Protein AF-A0A9E5Q1N6-F1 (afdb_monomer_lite)

Structure (mmCIF, N/CA/C/O backbone):
data_AF-A0A9E5Q1N6-F1
#
_entry.id   AF-A0A9E5Q1N6-F1
#
loop_
_atom_site.group_PDB
_atom_site.id
_atom_site.type_symbol
_atom_site.label_atom_id
_atom_site.label_alt_id
_atom_site.label_comp_id
_atom_site.label_asym_id
_atom_site.label_entity_id
_atom_site.label_seq_id
_atom_site.pdbx_PDB_ins_code
_atom_site.Cartn_x
_atom_site.Cartn_y
_atom_site.Cartn_z
_atom_site.occupancy
_atom_site.B_iso_or_equiv
_atom_site.auth_seq_id
_atom_site.auth_comp_id
_atom_site.auth_asym_id
_atom_site.auth_atom_id
_atom_site.pdbx_PDB_model_num
ATOM 1 N N . MET A 1 1 ? -12.961 -9.422 26.405 1.00 52.81 1 MET A N 1
ATOM 2 C CA . MET A 1 1 ? -11.986 -9.901 25.399 1.00 52.81 1 MET A CA 1
ATOM 3 C C . MET A 1 1 ? -11.391 -8.672 24.726 1.00 52.81 1 MET A C 1
ATOM 5 O O . MET A 1 1 ? -12.164 -7.742 24.513 1.00 52.81 1 MET A O 1
ATOM 9 N N . PRO A 1 2 ? -10.078 -8.606 24.449 1.00 62.44 2 PRO A N 1
ATOM 10 C CA . PRO A 1 2 ? -9.521 -7.511 23.658 1.00 62.44 2 PRO A CA 1
ATOM 11 C C . PRO A 1 2 ? -10.154 -7.546 22.265 1.00 62.44 2 PRO A C 1
ATOM 13 O O . PRO A 1 2 ? -10.215 -8.608 21.650 1.00 62.44 2 PRO A O 1
ATOM 16 N N . VAL A 1 3 ? -10.663 -6.411 21.799 1.00 68.75 3 VAL A N 1
ATOM 17 C CA . VAL A 1 3 ? -11.169 -6.264 20.431 1.00 68.75 3 VAL A CA 1
ATOM 18 C C . VAL A 1 3 ? -10.019 -5.707 19.602 1.00 68.75 3 VAL A C 1
ATOM 20 O O . VAL A 1 3 ? -9.328 -4.792 20.057 1.00 68.75 3 VAL A O 1
ATOM 23 N N . ALA A 1 4 ? -9.776 -6.270 18.417 1.00 74.44 4 ALA A N 1
ATOM 24 C CA . ALA A 1 4 ? -8.837 -5.664 17.484 1.00 74.44 4 ALA A CA 1
ATOM 25 C C . ALA A 1 4 ? -9.325 -4.245 17.166 1.00 74.44 4 ALA A C 1
ATOM 27 O O . ALA A 1 4 ? -10.501 -4.047 16.875 1.00 74.44 4 ALA A O 1
ATOM 28 N N . ILE A 1 5 ? -8.434 -3.262 17.254 1.00 84.00 5 ILE A N 1
ATOM 29 C CA . ILE A 1 5 ? -8.741 -1.867 16.896 1.00 84.00 5 ILE A CA 1
ATOM 30 C C . ILE A 1 5 ? -8.241 -1.511 15.494 1.00 84.00 5 ILE A C 1
ATOM 32 O O . ILE A 1 5 ? -8.563 -0.445 14.978 1.00 84.00 5 ILE A O 1
ATOM 36 N N . SER A 1 6 ? -7.469 -2.408 14.879 1.00 91.94 6 SER A N 1
ATOM 37 C CA . SER A 1 6 ? -6.870 -2.231 13.565 1.00 91.94 6 SER A CA 1
ATOM 38 C C . SER A 1 6 ? -7.074 -3.449 12.669 1.00 91.94 6 SER A C 1
ATOM 40 O O . SER A 1 6 ? -7.247 -4.573 13.146 1.00 91.94 6 SER A O 1
ATOM 42 N N . GLY A 1 7 ? -7.090 -3.207 11.364 1.00 95.56 7 GLY A N 1
ATOM 43 C CA . GLY A 1 7 ? -7.061 -4.195 10.294 1.00 95.56 7 GLY A CA 1
ATOM 44 C C . GLY A 1 7 ? -5.845 -3.986 9.390 1.00 95.56 7 GLY A C 1
ATOM 45 O O . GLY A 1 7 ? -4.860 -3.332 9.763 1.00 95.56 7 GLY A O 1
ATOM 46 N N . SER A 1 8 ? -5.912 -4.558 8.194 1.00 96.88 8 SER A N 1
ATOM 47 C CA . SER A 1 8 ? -4.903 -4.374 7.155 1.00 96.88 8 SER A CA 1
ATOM 48 C C . SER A 1 8 ? -5.521 -4.270 5.767 1.00 96.88 8 SER A C 1
ATOM 50 O O . SER A 1 8 ? -6.656 -4.688 5.548 1.00 96.88 8 SER A O 1
ATOM 52 N N . VAL A 1 9 ? -4.759 -3.707 4.835 1.00 97.81 9 VAL A N 1
ATOM 53 C CA . VAL A 1 9 ? -5.056 -3.745 3.401 1.00 97.81 9 VAL A CA 1
ATOM 54 C C . VAL A 1 9 ? -3.907 -4.449 2.697 1.00 97.81 9 VAL A C 1
ATOM 56 O O . VAL A 1 9 ? -2.745 -4.138 2.965 1.00 97.81 9 VAL A O 1
ATOM 59 N N . SER A 1 10 ? -4.213 -5.376 1.802 1.00 98.00 10 SER A N 1
ATOM 60 C CA . SER A 1 10 ? -3.222 -6.091 1.001 1.00 98.00 10 SER A CA 1
ATOM 61 C C . SER A 1 10 ? -3.548 -6.015 -0.486 1.00 98.00 10 SER A C 1
ATOM 63 O O . SER A 1 10 ? -4.630 -5.582 -0.884 1.00 98.00 10 SER A O 1
ATOM 65 N N . GLY A 1 11 ? -2.588 -6.398 -1.316 1.00 97.38 11 GLY A N 1
ATOM 66 C CA . GLY A 1 11 ? -2.775 -6.500 -2.755 1.00 97.38 11 GLY A CA 1
ATOM 67 C C . GLY A 1 11 ? -1.498 -6.945 -3.451 1.00 97.38 11 GLY A C 1
ATOM 68 O O . GLY A 1 11 ? -0.460 -7.143 -2.813 1.00 97.38 11 GLY A O 1
ATOM 69 N N . THR A 1 12 ? -1.583 -7.083 -4.771 1.00 97.75 12 THR A N 1
ATOM 70 C CA . THR A 1 12 ? -0.471 -7.521 -5.614 1.00 97.75 12 THR A CA 1
ATOM 71 C C . THR A 1 12 ? -0.313 -6.594 -6.813 1.00 97.75 12 THR A C 1
ATOM 73 O O . THR A 1 12 ? -1.213 -6.485 -7.641 1.00 97.75 12 THR A O 1
ATOM 76 N N . VAL A 1 13 ? 0.839 -5.942 -6.939 1.00 96.62 13 VAL A N 1
ATOM 77 C CA . VAL A 1 13 ? 1.206 -5.162 -8.124 1.00 96.62 13 VAL A CA 1
ATOM 78 C C . VAL A 1 13 ? 1.678 -6.111 -9.222 1.00 96.62 13 VAL A C 1
ATOM 80 O O . VAL A 1 13 ? 2.567 -6.925 -8.995 1.00 96.62 13 VAL A O 1
ATOM 83 N N . THR A 1 14 ? 1.103 -6.016 -10.418 1.00 93.44 14 THR A N 1
ATOM 84 C CA . THR A 1 14 ? 1.400 -6.947 -11.524 1.00 93.44 14 THR A CA 1
ATOM 85 C C . THR A 1 14 ? 2.778 -6.744 -12.163 1.00 93.44 14 THR A C 1
ATOM 87 O O . THR A 1 14 ? 3.325 -7.694 -12.717 1.00 93.44 14 THR A O 1
ATOM 90 N N . ASP A 1 15 ? 3.364 -5.547 -12.061 1.00 88.94 15 ASP A N 1
ATOM 91 C CA . ASP A 1 15 ? 4.729 -5.237 -12.514 1.00 88.94 15 ASP A CA 1
ATOM 92 C C . ASP A 1 15 ? 5.532 -4.481 -11.433 1.00 88.94 15 ASP A C 1
ATOM 94 O O . ASP A 1 15 ? 5.645 -3.250 -11.465 1.00 88.94 15 ASP A O 1
ATOM 98 N N . PRO A 1 16 ? 6.089 -5.195 -10.438 1.00 89.31 16 PRO A N 1
ATOM 99 C CA . PRO A 1 16 ? 6.773 -4.577 -9.306 1.00 89.31 16 PRO A CA 1
ATOM 100 C C . PRO A 1 16 ? 8.246 -4.214 -9.581 1.00 89.31 16 PRO A C 1
ATOM 102 O O . PRO A 1 16 ? 8.962 -3.808 -8.665 1.00 89.31 16 PRO A O 1
ATOM 105 N N . GLN A 1 17 ? 8.731 -4.324 -10.824 1.00 86.25 17 GLN A N 1
ATOM 106 C CA . GLN A 1 17 ? 10.160 -4.168 -11.152 1.00 86.25 17 GLN A CA 1
ATOM 107 C C . GLN A 1 17 ? 10.707 -2.749 -10.912 1.00 86.25 17 GLN A C 1
ATOM 109 O O . GLN A 1 17 ? 11.913 -2.560 -10.770 1.00 86.25 17 GLN A O 1
ATOM 114 N N . SER A 1 18 ? 9.835 -1.742 -10.825 1.00 91.56 18 SER A N 1
ATOM 115 C CA . SER A 1 18 ? 10.219 -0.343 -10.581 1.00 91.56 18 SER A CA 1
ATOM 116 C C . SER A 1 18 ? 10.136 0.075 -9.109 1.00 91.56 18 SER A C 1
ATOM 118 O O . SER A 1 18 ? 10.000 1.265 -8.817 1.00 91.56 18 SER A O 1
ATOM 120 N N . LEU A 1 19 ? 10.246 -0.883 -8.184 1.00 92.25 19 LEU A N 1
ATOM 121 C CA . LEU A 1 19 ? 10.251 -0.660 -6.732 1.00 92.25 19 LEU A CA 1
ATOM 122 C C . LEU A 1 19 ? 9.034 0.153 -6.241 1.00 92.25 19 LEU A C 1
ATOM 124 O O . LEU A 1 19 ? 9.207 1.232 -5.662 1.00 92.25 19 LEU A O 1
ATOM 128 N N . PRO A 1 20 ? 7.795 -0.313 -6.488 1.00 96.38 20 PRO A N 1
ATOM 129 C CA . PRO A 1 20 ? 6.625 0.397 -6.017 1.00 96.38 20 PRO A CA 1
ATOM 130 C C . PRO A 1 20 ? 6.548 0.428 -4.490 1.00 96.38 20 PRO A C 1
ATOM 132 O O . PRO A 1 20 ? 6.976 -0.480 -3.779 1.00 96.38 20 PRO A O 1
ATOM 135 N N . THR A 1 21 ? 5.968 1.507 -3.982 1.00 97.56 21 THR A N 1
ATOM 136 C CA . THR A 1 21 ? 5.642 1.690 -2.569 1.00 97.56 21 THR A CA 1
ATOM 137 C C . THR A 1 21 ? 4.144 1.918 -2.449 1.00 97.56 21 THR A C 1
ATOM 139 O O . THR A 1 21 ? 3.583 2.748 -3.167 1.00 97.56 21 THR A O 1
ATOM 142 N N . ALA A 1 22 ? 3.501 1.175 -1.554 1.00 97.75 22 ALA A N 1
ATOM 143 C CA . ALA A 1 22 ? 2.098 1.334 -1.211 1.00 97.75 22 ALA A CA 1
ATOM 144 C C . ALA A 1 22 ? 1.947 2.288 -0.017 1.00 97.75 22 ALA A C 1
ATOM 146 O O . ALA A 1 22 ? 2.720 2.238 0.943 1.00 97.75 22 ALA A O 1
ATOM 147 N N . PHE A 1 23 ? 0.919 3.127 -0.063 1.00 97.75 23 PHE A N 1
ATOM 148 C CA . PHE A 1 23 ? 0.600 4.149 0.926 1.00 97.75 23 PHE A CA 1
ATOM 149 C C . PHE A 1 23 ? -0.880 4.037 1.296 1.00 97.75 23 PHE A C 1
ATOM 151 O O . PHE A 1 23 ? -1.734 4.073 0.412 1.00 97.75 23 PHE A O 1
ATOM 158 N N . ALA A 1 24 ? -1.190 3.954 2.590 1.00 97.62 24 ALA A N 1
ATOM 159 C CA . ALA A 1 24 ? -2.537 4.201 3.098 1.00 97.62 24 ALA A CA 1
ATOM 160 C C . ALA A 1 24 ? -2.647 5.669 3.509 1.00 97.62 24 ALA A C 1
ATOM 162 O O . ALA A 1 24 ? -1.911 6.132 4.386 1.00 97.62 24 ALA A O 1
ATOM 163 N N . LEU A 1 25 ? -3.577 6.383 2.892 1.00 97.19 25 LEU A N 1
ATOM 164 C CA . LEU A 1 25 ? -3.829 7.799 3.105 1.00 97.19 25 LEU A CA 1
ATOM 165 C C . LEU A 1 25 ? -5.183 7.982 3.790 1.00 97.19 25 LEU A C 1
ATOM 167 O O . LEU A 1 25 ? -6.170 7.355 3.408 1.00 97.19 25 LEU A O 1
ATOM 171 N N . GLN A 1 26 ? -5.248 8.871 4.773 1.00 94.50 26 GLN A N 1
ATOM 172 C CA . GLN A 1 26 ? -6.498 9.303 5.393 1.00 94.50 26 GLN A CA 1
ATOM 173 C C . GLN A 1 26 ? -6.445 10.814 5.580 1.00 94.50 26 GLN A C 1
ATOM 175 O O . GLN A 1 26 ? -5.470 11.330 6.113 1.00 94.50 26 GLN A O 1
ATOM 180 N N . ASN A 1 27 ? -7.473 11.533 5.122 1.00 90.38 27 ASN A N 1
ATOM 181 C CA . ASN A 1 27 ? -7.488 13.004 5.128 1.00 90.38 27 ASN A CA 1
ATOM 182 C C . ASN A 1 27 ? -6.241 13.630 4.465 1.00 90.38 27 ASN A C 1
ATOM 184 O O . ASN A 1 27 ? -5.752 14.659 4.918 1.00 90.38 27 ASN A O 1
ATOM 188 N N . SER A 1 28 ? -5.729 12.997 3.403 1.00 86.31 28 SER A N 1
ATOM 189 C CA . SER A 1 28 ? -4.491 13.364 2.689 1.00 86.31 28 SER A CA 1
ATOM 190 C C . SER A 1 28 ? -3.173 13.136 3.443 1.00 86.31 28 SER A C 1
ATOM 192 O O . SER A 1 28 ? -2.114 13.333 2.849 1.00 86.31 28 SER A O 1
ATOM 194 N N . ASP A 1 29 ? -3.210 12.650 4.685 1.00 93.06 29 ASP A N 1
ATOM 195 C CA . ASP A 1 29 ? -2.016 12.268 5.440 1.00 93.06 29 ASP A CA 1
ATOM 196 C C . ASP A 1 29 ? -1.681 10.790 5.242 1.00 93.06 29 ASP A C 1
ATOM 198 O O . ASP A 1 29 ? -2.561 9.931 5.165 1.00 93.06 29 ASP A O 1
ATOM 202 N N . THR A 1 30 ? -0.385 10.478 5.186 1.00 95.69 30 THR A N 1
ATOM 203 C CA . THR A 1 30 ? 0.090 9.089 5.133 1.00 95.69 30 THR A CA 1
ATOM 204 C C . THR A 1 30 ? 0.014 8.466 6.518 1.00 95.69 30 THR A C 1
ATOM 206 O O . THR A 1 30 ? 0.743 8.860 7.424 1.00 95.69 30 THR A O 1
ATOM 209 N N . VAL A 1 31 ? -0.850 7.465 6.665 1.00 95.75 31 VAL A N 1
ATOM 210 C CA . VAL A 1 31 ? -1.035 6.723 7.919 1.00 95.75 31 VAL A CA 1
ATOM 211 C C . VAL A 1 31 ? -0.074 5.547 8.000 1.00 95.75 31 VAL A C 1
ATOM 213 O O . VAL A 1 31 ? 0.482 5.263 9.059 1.00 95.75 31 VAL A O 1
ATOM 216 N N . THR A 1 32 ? 0.133 4.850 6.883 1.00 95.62 32 THR A N 1
ATOM 217 C CA . THR A 1 32 ? 1.075 3.733 6.822 1.00 95.62 32 THR A CA 1
ATOM 218 C C . THR A 1 32 ? 1.645 3.569 5.424 1.00 95.62 32 THR A C 1
ATOM 220 O O . THR A 1 32 ? 1.011 3.949 4.436 1.00 95.62 32 THR A O 1
ATOM 223 N N . THR A 1 33 ? 2.835 2.984 5.344 1.00 97.25 33 THR A N 1
ATOM 224 C CA . THR A 1 33 ? 3.508 2.667 4.085 1.00 97.25 33 THR A CA 1
ATOM 225 C C . THR A 1 33 ? 4.046 1.248 4.110 1.00 97.25 33 THR A C 1
ATOM 227 O O . THR A 1 33 ? 4.311 0.683 5.172 1.00 97.25 33 THR A O 1
ATOM 230 N N . SER A 1 34 ? 4.189 0.656 2.930 1.00 97.31 34 SER A N 1
ATOM 231 C CA . SER A 1 34 ? 4.780 -0.665 2.767 1.00 97.31 34 SER A CA 1
ATOM 232 C C . SER A 1 34 ? 5.488 -0.740 1.424 1.00 97.31 34 SER A C 1
ATOM 234 O O . SER A 1 34 ? 4.971 -0.258 0.414 1.00 97.31 34 SER A O 1
ATOM 236 N N . ILE A 1 35 ? 6.688 -1.313 1.417 1.00 96.19 35 ILE A N 1
ATOM 237 C CA . ILE A 1 35 ? 7.422 -1.575 0.180 1.00 96.19 35 ILE A CA 1
ATOM 238 C C . ILE A 1 35 ? 6.774 -2.790 -0.477 1.00 96.19 35 ILE A C 1
ATOM 240 O O . ILE A 1 35 ? 6.498 -3.781 0.200 1.00 96.19 35 ILE A O 1
ATOM 244 N N . VAL A 1 36 ? 6.515 -2.697 -1.778 1.00 97.19 36 VAL A N 1
ATOM 245 C CA . VAL A 1 36 ? 6.012 -3.829 -2.553 1.00 97.19 36 VAL A CA 1
ATOM 246 C C . VAL A 1 36 ? 7.155 -4.816 -2.777 1.00 97.19 36 VAL A C 1
ATOM 248 O O . VAL A 1 36 ? 8.259 -4.413 -3.152 1.00 97.19 36 VAL A O 1
ATOM 251 N N . ASP A 1 37 ? 6.900 -6.101 -2.552 1.00 95.88 37 ASP A N 1
ATOM 252 C CA . ASP A 1 37 ? 7.881 -7.147 -2.813 1.00 95.88 37 ASP A CA 1
ATOM 253 C C . ASP A 1 37 ? 8.205 -7.202 -4.32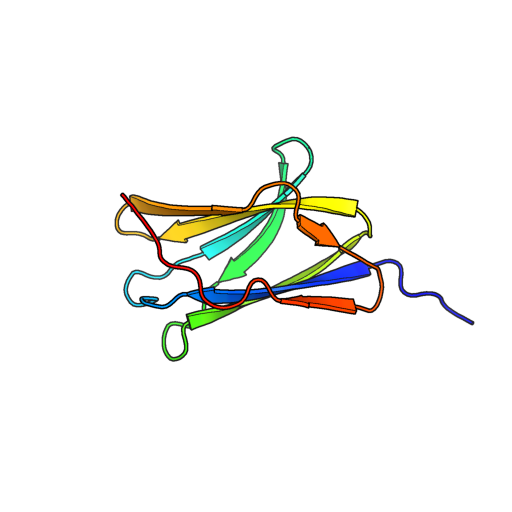4 1.00 95.88 37 ASP A C 1
ATOM 255 O O . ASP A 1 37 ? 7.299 -7.298 -5.156 1.00 95.88 37 ASP A O 1
ATOM 259 N N . PRO A 1 38 ? 9.486 -7.107 -4.720 1.00 92.88 38 PRO A N 1
ATOM 260 C CA . PRO A 1 38 ? 9.873 -7.040 -6.127 1.00 92.88 38 PRO A CA 1
AT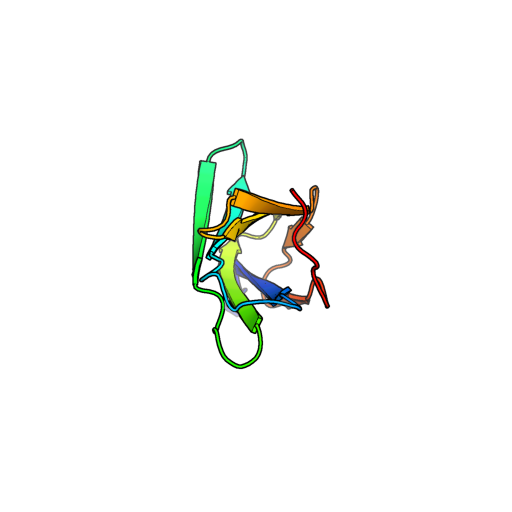OM 261 C C . PRO A 1 38 ? 9.769 -8.384 -6.871 1.00 92.88 38 PRO A C 1
ATOM 263 O O . PRO A 1 38 ? 9.888 -8.397 -8.098 1.00 92.88 38 PRO A O 1
ATOM 266 N N . PHE A 1 39 ? 9.590 -9.507 -6.167 1.00 92.00 39 PHE A N 1
ATOM 267 C CA . PHE A 1 39 ? 9.504 -10.844 -6.756 1.00 92.00 39 PHE A CA 1
ATOM 268 C C . PHE A 1 39 ? 8.068 -11.247 -7.077 1.00 92.00 39 PHE A C 1
ATOM 270 O O . PHE A 1 39 ? 7.817 -11.747 -8.173 1.00 92.00 39 PHE A O 1
ATOM 277 N N . ASP A 1 40 ? 7.141 -11.052 -6.138 1.00 93.69 40 ASP A N 1
ATOM 278 C CA . ASP A 1 40 ? 5.738 -11.458 -6.297 1.00 93.69 40 ASP A CA 1
ATOM 279 C C . ASP A 1 40 ? 4.760 -10.278 -6.402 1.00 93.69 40 ASP A C 1
ATOM 281 O O . ASP A 1 40 ? 3.594 -10.480 -6.735 1.00 93.69 40 ASP A O 1
ATOM 285 N N . GLY A 1 41 ? 5.228 -9.048 -6.170 1.00 95.88 41 GLY A N 1
ATOM 286 C CA . GLY A 1 41 ? 4.414 -7.839 -6.223 1.00 95.88 41 GLY A CA 1
ATOM 287 C C . GLY A 1 41 ? 3.512 -7.648 -5.011 1.00 95.88 41 GLY A C 1
ATOM 288 O O . GLY A 1 41 ? 2.676 -6.743 -5.015 1.00 95.88 41 GLY A O 1
ATOM 289 N N . PHE A 1 42 ? 3.628 -8.485 -3.983 1.00 97.50 42 PHE A N 1
ATOM 290 C CA . PHE A 1 42 ? 2.769 -8.419 -2.816 1.00 97.50 42 PHE A CA 1
ATOM 291 C C . PHE A 1 42 ? 3.101 -7.210 -1.939 1.00 97.50 42 PHE A C 1
ATOM 293 O O . PHE A 1 42 ? 4.260 -6.859 -1.714 1.00 97.50 42 PHE A O 1
ATOM 300 N N . PHE A 1 43 ? 2.068 -6.588 -1.381 1.00 97.62 43 PHE A N 1
ATOM 301 C CA . PHE A 1 43 ? 2.218 -5.615 -0.308 1.00 97.62 43 PHE A CA 1
ATOM 302 C C . PHE A 1 43 ? 1.150 -5.808 0.757 1.00 97.62 43 PHE A C 1
ATOM 304 O O . PHE A 1 43 ? 0.051 -6.310 0.508 1.00 97.62 43 PHE A O 1
ATOM 311 N N . ARG A 1 44 ? 1.465 -5.333 1.963 1.00 97.94 44 ARG A N 1
ATOM 312 C CA . ARG A 1 44 ? 0.503 -5.269 3.059 1.00 97.94 44 ARG A CA 1
ATOM 313 C C . ARG A 1 44 ? 0.704 -4.021 3.902 1.00 97.94 44 ARG A C 1
ATOM 315 O O . ARG A 1 44 ? 1.769 -3.807 4.480 1.00 97.94 44 ARG A O 1
ATOM 322 N N . LEU A 1 45 ? -0.354 -3.230 3.999 1.00 97.56 45 LEU A N 1
ATOM 323 C CA . LEU A 1 45 ? -0.500 -2.055 4.848 1.00 97.56 45 LEU A CA 1
ATOM 324 C C . LEU A 1 45 ? -1.166 -2.514 6.148 1.00 97.56 45 LEU A C 1
ATOM 326 O O . LEU A 1 45 ? -2.366 -2.774 6.186 1.00 97.56 45 LEU A O 1
ATOM 330 N N . SER A 1 46 ? -0.367 -2.700 7.196 1.00 95.44 46 SER A N 1
ATOM 331 C CA . SER A 1 46 ? -0.822 -3.277 8.469 1.00 95.44 46 SER A CA 1
ATOM 332 C C . SER A 1 46 ? -1.092 -2.207 9.525 1.00 95.44 46 SER A C 1
ATOM 334 O O . SER A 1 46 ? -0.633 -1.076 9.406 1.00 95.44 46 SER A O 1
ATOM 336 N N . PHE A 1 47 ? -1.794 -2.595 10.594 1.00 93.25 47 PHE A N 1
ATOM 337 C CA . PHE A 1 47 ? -2.065 -1.747 11.763 1.00 93.25 47 PHE A CA 1
ATOM 338 C C . PHE A 1 47 ? -2.891 -0.492 11.457 1.00 93.25 47 PHE A C 1
ATOM 340 O O . PHE A 1 47 ? -2.787 0.508 12.164 1.00 93.25 47 PHE A O 1
ATOM 347 N N . LEU A 1 48 ? -3.751 -0.557 10.442 1.00 94.75 48 LEU A N 1
ATOM 348 C CA . LEU A 1 48 ? -4.657 0.530 10.093 1.00 94.75 48 LEU A CA 1
ATOM 349 C C . LEU A 1 48 ? -5.875 0.499 11.018 1.00 94.75 48 LEU A C 1
ATOM 351 O O . LEU A 1 48 ? -6.552 -0.527 11.051 1.00 94.75 48 LEU A O 1
ATOM 355 N N . PRO A 1 49 ? -6.177 1.564 11.778 1.00 93.75 49 PRO A N 1
ATOM 356 C CA . PRO A 1 49 ? -7.448 1.671 12.485 1.00 93.75 49 PRO A CA 1
ATOM 357 C C . PRO A 1 49 ? -8.640 1.410 11.557 1.00 93.75 49 PRO A C 1
ATOM 359 O O . PRO A 1 49 ? -8.561 1.648 10.354 1.00 93.75 49 PRO A O 1
ATOM 362 N N . ALA A 1 50 ? -9.755 0.927 12.106 1.00 93.31 50 ALA A N 1
ATOM 363 C CA . ALA A 1 50 ? -10.963 0.786 11.299 1.00 93.31 50 ALA A CA 1
ATOM 364 C C . ALA A 1 50 ? -11.416 2.155 10.761 1.00 93.31 50 ALA A C 1
ATOM 366 O O . ALA A 1 50 ? -11.489 3.131 11.511 1.00 93.31 50 ALA A O 1
ATOM 367 N N . GLY A 1 51 ? -11.716 2.226 9.466 1.00 94.06 51 GLY A N 1
ATOM 368 C CA . GLY A 1 51 ? -12.052 3.479 8.799 1.00 94.06 51 GLY A CA 1
ATOM 369 C C . GLY A 1 51 ? -11.918 3.404 7.283 1.00 94.06 51 GLY A C 1
ATOM 370 O O . GLY A 1 51 ? -11.622 2.354 6.723 1.00 94.06 51 GLY A O 1
ATOM 371 N N . ILE A 1 52 ? -12.140 4.539 6.624 1.00 95.75 52 ILE A N 1
ATOM 372 C CA . ILE A 1 52 ? -11.993 4.676 5.174 1.00 95.75 52 ILE A CA 1
ATOM 373 C C . ILE A 1 52 ? -10.635 5.300 4.855 1.00 95.75 52 ILE A C 1
ATOM 375 O O . ILE A 1 52 ? -10.243 6.294 5.478 1.00 95.75 52 ILE A O 1
ATOM 379 N N . TYR A 1 53 ? -9.952 4.721 3.871 1.00 96.94 53 TYR A N 1
ATOM 380 C CA . TYR A 1 53 ? -8.636 5.132 3.397 1.00 96.94 53 TYR A CA 1
ATOM 381 C C . TYR A 1 53 ? -8.625 5.274 1.875 1.00 96.94 53 TYR A C 1
ATOM 383 O O . TYR A 1 53 ? -9.395 4.631 1.163 1.00 96.94 53 TYR A O 1
ATOM 391 N N . THR A 1 54 ? -7.701 6.084 1.375 1.00 97.50 54 THR A N 1
ATOM 392 C CA . THR A 1 54 ? -7.256 6.033 -0.018 1.00 97.50 54 THR A CA 1
ATOM 393 C C . THR A 1 54 ? -5.948 5.256 -0.057 1.00 97.50 54 THR A C 1
ATOM 395 O O . THR A 1 54 ? -5.015 5.569 0.681 1.00 97.50 54 THR A O 1
ATOM 398 N N . VAL A 1 55 ? -5.852 4.245 -0.912 1.00 97.31 55 VAL A N 1
ATOM 399 C CA . VAL A 1 55 ? -4.614 3.492 -1.123 1.00 97.31 55 VAL A CA 1
ATOM 400 C C . VAL A 1 55 ? -3.960 3.991 -2.396 1.00 97.31 55 VAL A C 1
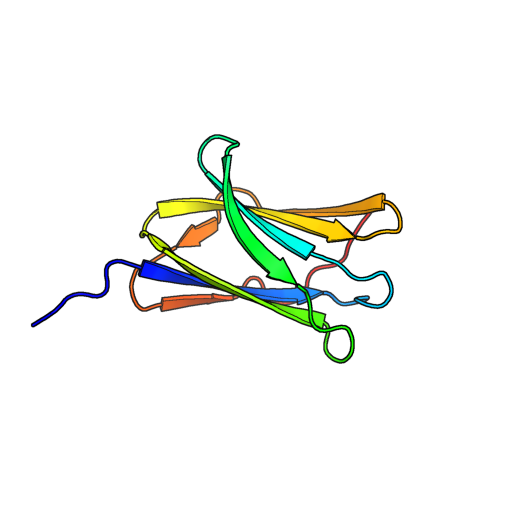ATOM 402 O O . VAL A 1 55 ? -4.533 3.871 -3.473 1.00 97.31 55 VAL A O 1
ATOM 405 N N . SER A 1 56 ? -2.765 4.562 -2.280 1.00 96.94 56 SER A N 1
ATOM 406 C CA . SER A 1 56 ? -1.964 4.991 -3.427 1.00 96.94 56 SER A CA 1
ATOM 407 C C . SER A 1 56 ? -0.734 4.106 -3.524 1.00 96.94 56 SER A C 1
ATOM 409 O O . SER A 1 56 ? -0.075 3.850 -2.522 1.00 96.94 56 SER A O 1
ATOM 411 N N . ILE A 1 57 ? -0.414 3.636 -4.720 1.00 97.19 57 ILE A N 1
ATOM 412 C CA . ILE A 1 57 ? 0.817 2.906 -5.009 1.00 97.19 57 ILE A CA 1
ATOM 413 C C . ILE A 1 57 ? 1.567 3.707 -6.0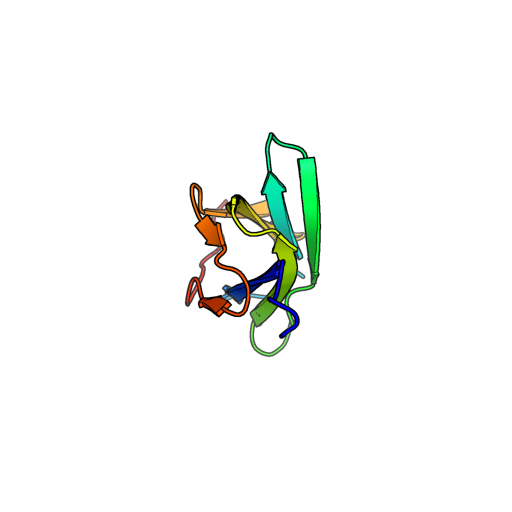56 1.00 97.19 57 ILE A C 1
ATOM 415 O O . ILE A 1 57 ? 0.974 4.142 -7.042 1.00 97.19 57 ILE A O 1
ATOM 419 N N . ARG A 1 58 ? 2.856 3.945 -5.822 1.00 96.25 58 ARG A N 1
ATOM 420 C CA . ARG A 1 58 ? 3.711 4.739 -6.711 1.00 96.25 58 ARG A CA 1
ATOM 421 C C . ARG A 1 58 ? 5.053 4.061 -6.856 1.00 96.25 58 ARG A C 1
ATOM 423 O O . ARG A 1 58 ? 5.592 3.574 -5.864 1.00 96.25 58 ARG A O 1
ATOM 430 N N . ASP A 1 59 ? 5.585 4.048 -8.065 1.00 95.19 59 ASP A N 1
ATOM 431 C CA . ASP A 1 59 ? 6.897 3.486 -8.350 1.00 95.19 59 ASP A CA 1
ATOM 432 C C . ASP A 1 59 ? 7.937 4.558 -8.700 1.00 95.19 59 ASP A C 1
ATOM 434 O O . ASP A 1 59 ? 7.651 5.756 -8.771 1.00 95.19 59 ASP A O 1
ATOM 438 N N . THR A 1 60 ? 9.176 4.117 -8.902 1.00 93.19 60 THR A N 1
ATOM 439 C CA . THR A 1 60 ? 10.298 4.994 -9.273 1.00 93.19 60 THR A CA 1
ATOM 440 C C . THR A 1 60 ? 10.298 5.407 -10.750 1.00 93.19 60 THR A C 1
ATOM 442 O O . THR A 1 60 ? 11.063 6.288 -11.138 1.00 93.19 60 THR A O 1
ATOM 445 N N . ALA A 1 61 ? 9.430 4.810 -11.571 1.00 93.19 61 ALA A N 1
ATOM 446 C CA . ALA A 1 61 ? 9.254 5.107 -12.991 1.00 93.19 61 ALA A CA 1
ATOM 447 C C . ALA A 1 61 ? 8.103 6.102 -13.253 1.00 93.19 61 ALA A C 1
ATOM 449 O O . ALA A 1 61 ? 7.723 6.306 -14.407 1.00 93.19 61 ALA A O 1
ATOM 450 N N . ASN A 1 62 ? 7.583 6.746 -12.199 1.00 91.56 62 ASN A N 1
ATOM 451 C CA . ASN A 1 62 ? 6.433 7.658 -12.213 1.00 91.56 62 ASN A CA 1
ATOM 452 C C . ASN A 1 62 ? 5.096 7.007 -12.601 1.00 91.56 62 ASN A C 1
ATOM 454 O O . ASN A 1 62 ? 4.175 7.716 -12.995 1.00 91.56 62 ASN A O 1
ATOM 458 N N . ARG A 1 63 ? 4.957 5.686 -12.467 1.00 94.44 63 ARG A N 1
ATOM 459 C CA . ARG A 1 63 ? 3.658 5.020 -12.583 1.00 94.44 63 ARG A CA 1
ATOM 460 C C . ARG A 1 63 ? 2.981 4.985 -11.223 1.00 94.44 63 ARG A C 1
ATOM 462 O O . ARG A 1 63 ? 3.627 4.852 -10.178 1.00 94.44 63 ARG A O 1
ATOM 469 N N . SER A 1 64 ? 1.661 5.091 -11.226 1.00 95.25 64 SER A N 1
ATOM 470 C CA . SER A 1 64 ? 0.868 5.039 -10.010 1.00 95.25 64 SER A CA 1
ATOM 471 C C . SER A 1 64 ? -0.493 4.391 -10.214 1.00 95.25 64 SER A C 1
ATOM 473 O O . SER A 1 64 ? -1.008 4.297 -11.325 1.00 95.25 64 SER A O 1
ATOM 475 N N . ALA A 1 65 ? -1.073 3.931 -9.115 1.00 96.12 65 ALA A N 1
ATOM 476 C CA . ALA A 1 65 ? -2.471 3.545 -9.034 1.00 96.12 65 ALA A CA 1
ATOM 477 C C . ALA A 1 65 ? -3.044 4.084 -7.727 1.00 96.12 65 ALA A C 1
ATOM 479 O O . ALA A 1 65 ? -2.361 4.101 -6.700 1.00 96.12 65 ALA A O 1
ATOM 480 N N . THR A 1 66 ? -4.300 4.512 -7.762 1.00 95.81 66 THR A N 1
ATOM 481 C CA . THR A 1 66 ? -5.007 4.999 -6.579 1.00 95.81 66 THR A CA 1
ATOM 482 C C . THR A 1 66 ? -6.347 4.294 -6.493 1.00 95.81 66 THR A C 1
ATOM 484 O O . THR A 1 66 ? -7.093 4.249 -7.467 1.00 95.81 66 THR A O 1
ATOM 487 N N . THR A 1 67 ? -6.634 3.725 -5.328 1.00 96.12 67 THR A N 1
ATOM 488 C CA . THR A 1 67 ? -7.936 3.156 -4.983 1.00 96.12 67 THR A CA 1
ATOM 489 C C . THR A 1 67 ? -8.521 3.986 -3.856 1.00 96.12 67 THR A C 1
ATOM 491 O O . THR A 1 67 ? -7.995 3.996 -2.742 1.00 96.12 67 THR A O 1
ATOM 494 N N . ASP A 1 68 ? -9.588 4.712 -4.155 1.00 95.12 68 ASP A N 1
ATOM 495 C CA . ASP A 1 68 ? -10.304 5.510 -3.170 1.00 95.12 68 ASP A CA 1
ATOM 496 C C . ASP A 1 68 ? -11.316 4.671 -2.391 1.00 95.12 68 ASP A C 1
ATOM 498 O O . ASP A 1 68 ? -11.746 3.602 -2.827 1.00 95.12 68 ASP A O 1
ATOM 502 N N . SER A 1 69 ? -11.718 5.192 -1.232 1.00 94.44 69 SER A N 1
ATOM 503 C CA . SER A 1 69 ? -12.797 4.627 -0.418 1.00 94.44 69 SER A CA 1
ATOM 504 C C . SER A 1 69 ? -12.583 3.163 0.004 1.00 94.44 69 SER A C 1
ATOM 506 O O . SER A 1 69 ? -13.538 2.396 0.110 1.00 94.44 69 SER A O 1
ATOM 508 N N . VAL A 1 70 ? -11.337 2.779 0.299 1.00 96.19 70 VAL A N 1
ATOM 509 C CA . VAL A 1 70 ? -10.996 1.455 0.831 1.00 96.19 70 VAL A CA 1
ATOM 510 C C . VAL A 1 70 ? -11.404 1.380 2.299 1.00 96.19 70 VAL A C 1
ATOM 512 O O . VAL A 1 70 ? -10.840 2.066 3.152 1.00 96.19 70 VAL A O 1
ATOM 515 N N . GLU A 1 71 ? -12.390 0.539 2.598 1.00 95.56 71 GLU A N 1
ATOM 516 C CA . GLU A 1 71 ? -12.842 0.293 3.965 1.00 95.56 71 GLU A CA 1
ATOM 517 C C . GLU A 1 71 ? -11.923 -0.700 4.684 1.00 95.56 71 GLU A C 1
ATOM 519 O O . GLU A 1 71 ? -11.703 -1.823 4.230 1.00 95.56 71 GLU A O 1
ATOM 524 N N . VAL A 1 72 ? -11.403 -0.294 5.838 1.00 95.75 72 VAL A N 1
ATOM 525 C CA . VAL A 1 72 ? -10.653 -1.151 6.753 1.00 95.75 72 VAL A CA 1
ATOM 526 C C . VAL A 1 72 ? -11.556 -1.529 7.912 1.00 95.75 72 VAL A C 1
ATOM 528 O O . VAL A 1 72 ? -12.037 -0.672 8.654 1.00 95.75 72 VAL A O 1
ATOM 531 N N . VAL A 1 73 ? -11.727 -2.834 8.105 1.00 94.44 73 VAL A N 1
ATOM 532 C CA . VAL A 1 73 ? -12.451 -3.406 9.240 1.00 94.44 73 VAL A CA 1
ATOM 533 C C . VAL A 1 73 ? -11.442 -4.016 10.205 1.00 94.44 73 VAL A C 1
ATOM 535 O O . VAL A 1 73 ? -10.534 -4.744 9.801 1.00 94.44 73 VAL A O 1
ATOM 538 N N . ALA A 1 74 ? -11.585 -3.723 11.497 1.00 93.44 74 ALA A N 1
ATOM 539 C CA . ALA A 1 74 ? -10.637 -4.210 12.486 1.00 93.44 74 ALA A CA 1
ATOM 540 C C . ALA A 1 74 ? -10.631 -5.745 12.575 1.00 93.44 74 ALA A C 1
ATOM 542 O O . ALA A 1 74 ? -11.678 -6.392 12.586 1.00 93.44 74 ALA A O 1
ATOM 543 N N . GLY A 1 75 ? -9.433 -6.324 12.652 1.00 92.19 75 GLY A N 1
ATOM 544 C CA . GLY A 1 75 ? -9.219 -7.770 12.661 1.00 92.19 75 GLY A CA 1
ATOM 545 C C . GLY A 1 75 ? -9.331 -8.452 11.294 1.00 92.19 75 GLY A C 1
ATOM 546 O O . GLY A 1 75 ? -9.103 -9.658 11.228 1.00 92.19 75 GLY A O 1
ATOM 547 N N . LEU A 1 76 ? -9.643 -7.717 10.219 1.00 94.12 76 LEU A N 1
ATOM 548 C CA . LEU A 1 76 ? -9.714 -8.241 8.854 1.00 94.12 76 LEU A CA 1
ATOM 549 C C . LEU A 1 76 ? -8.597 -7.677 7.970 1.00 94.12 76 LEU A C 1
ATOM 551 O O . LEU A 1 76 ? -8.046 -6.605 8.229 1.00 94.12 76 LEU A O 1
ATOM 555 N N . ASP A 1 77 ? -8.283 -8.427 6.916 1.00 95.94 77 ASP A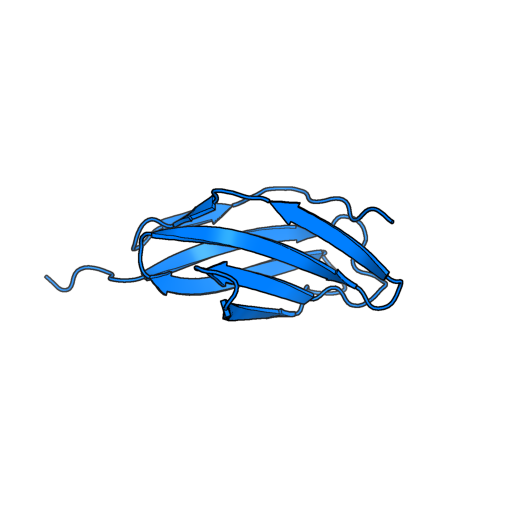 N 1
ATOM 556 C CA . ASP A 1 77 ? -7.449 -7.981 5.806 1.00 95.94 77 ASP A CA 1
ATOM 557 C C . ASP A 1 77 ? -8.346 -7.702 4.597 1.00 95.94 77 ASP A C 1
ATOM 559 O O . ASP A 1 77 ? -9.063 -8.594 4.140 1.00 95.94 77 ASP A O 1
ATOM 563 N N . ASN A 1 78 ? -8.336 -6.464 4.108 1.00 96.12 78 ASN A N 1
ATOM 564 C CA . ASN A 1 78 ? -9.019 -6.094 2.877 1.00 96.12 78 ASN A CA 1
ATOM 565 C C . ASN A 1 78 ? -8.046 -6.249 1.703 1.00 96.12 78 ASN A C 1
ATOM 567 O O . ASN A 1 78 ? -7.126 -5.449 1.542 1.00 96.12 78 ASN A O 1
ATOM 571 N N . ASN A 1 79 ? -8.228 -7.299 0.909 1.00 96.62 79 ASN A N 1
ATOM 572 C CA . ASN A 1 79 ? -7.383 -7.570 -0.246 1.00 96.62 79 ASN A CA 1
ATOM 573 C C . ASN A 1 79 ? -7.949 -6.880 -1.496 1.00 96.62 79 ASN A C 1
ATOM 575 O O . ASN A 1 79 ? -9.038 -7.221 -1.958 1.00 96.62 79 ASN A O 1
ATOM 579 N N . LEU A 1 80 ? -7.182 -5.947 -2.061 1.00 95.69 80 LEU A N 1
ATOM 580 C CA . LEU A 1 80 ? -7.513 -5.200 -3.278 1.00 95.69 80 LEU A CA 1
ATOM 581 C C . LEU A 1 80 ? -7.290 -6.006 -4.569 1.00 95.69 80 LEU A C 1
ATOM 583 O O . LEU A 1 80 ? -7.654 -5.550 -5.650 1.00 95.69 80 LEU A O 1
ATOM 587 N N . GLY A 1 81 ? -6.702 -7.200 -4.471 1.00 96.00 81 GLY A N 1
ATOM 588 C CA . GLY A 1 81 ? -6.391 -8.056 -5.608 1.00 96.00 81 GLY A CA 1
ATOM 589 C C . GLY A 1 81 ? -5.206 -7.542 -6.424 1.00 96.00 81 GLY A C 1
ATOM 590 O O . GLY A 1 81 ? -4.241 -6.995 -5.884 1.00 96.00 81 GLY A O 1
ATOM 591 N N . ASN A 1 82 ? -5.269 -7.767 -7.735 1.00 95.94 82 ASN A N 1
ATOM 592 C CA . ASN A 1 82 ? -4.228 -7.377 -8.678 1.00 95.94 82 ASN A CA 1
ATOM 593 C C . ASN A 1 82 ? -4.366 -5.901 -9.066 1.00 95.94 82 ASN A C 1
ATOM 595 O O . ASN A 1 82 ? -5.446 -5.453 -9.448 1.00 95.94 82 ASN A O 1
ATOM 599 N N . ILE A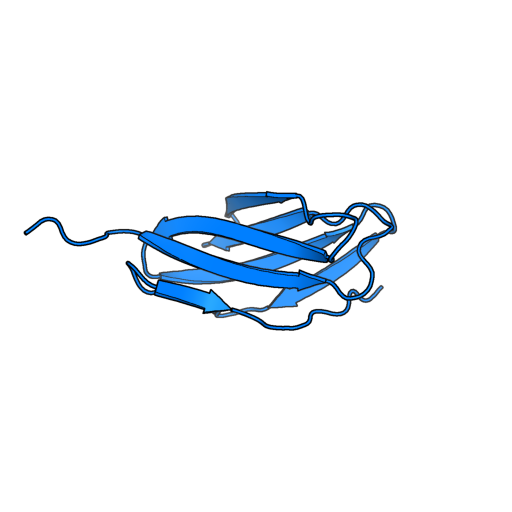 1 83 ? -3.257 -5.166 -9.016 1.00 95.81 83 ILE A N 1
ATOM 600 C CA . ILE A 1 83 ? -3.197 -3.734 -9.299 1.00 95.81 83 ILE A CA 1
ATOM 601 C C . ILE A 1 83 ? -2.177 -3.480 -10.407 1.00 95.81 83 ILE A C 1
ATOM 603 O O . ILE A 1 83 ? -1.007 -3.845 -10.294 1.00 95.81 83 ILE A O 1
ATOM 607 N N . GLU A 1 84 ? -2.628 -2.810 -11.464 1.00 94.44 84 GLU A N 1
ATOM 608 C CA . GLU A 1 84 ? -1.788 -2.326 -12.559 1.00 94.44 84 GLU A CA 1
ATOM 609 C C . GLU A 1 84 ? -1.485 -0.838 -12.370 1.00 94.44 84 GLU A C 1
ATOM 611 O O . GLU A 1 84 ? -2.389 -0.029 -12.150 1.00 94.44 84 GLU A O 1
ATOM 616 N N . LEU A 1 85 ? -0.204 -0.473 -12.457 1.00 92.75 85 LEU A N 1
ATOM 617 C CA . LEU A 1 85 ? 0.238 0.918 -12.369 1.00 92.75 85 LEU A CA 1
ATOM 618 C C . LEU A 1 85 ? 0.157 1.588 -13.742 1.00 92.75 85 LEU A C 1
ATOM 620 O O . LEU A 1 85 ? 0.553 1.003 -14.750 1.00 92.75 85 LEU A O 1
ATOM 624 N N . GLN A 1 86 ? -0.316 2.832 -13.764 1.00 90.31 86 GLN A N 1
ATOM 625 C CA . GLN A 1 86 ? -0.506 3.626 -14.979 1.00 90.31 86 GLN A CA 1
ATOM 626 C C . GLN A 1 86 ? 0.299 4.931 -14.912 1.00 90.31 86 GLN A C 1
ATOM 628 O O . GLN A 1 86 ? 0.659 5.381 -13.823 1.00 90.31 86 GLN A O 1
ATOM 633 N N . TYR A 1 87 ? 0.614 5.499 -16.078 1.00 80.75 87 TYR A N 1
ATOM 634 C CA . TYR A 1 87 ? 1.327 6.777 -16.220 1.00 80.75 87 TYR A CA 1
ATOM 635 C C . TYR A 1 87 ? 0.409 7.986 -16.032 1.00 80.75 87 TYR A C 1
ATOM 637 O O . TYR A 1 87 ? -0.781 7.881 -16.406 1.00 80.75 87 TYR A O 1
#

Foldseek 3Di:
DDFFQFFKEKEFEPQCCQFKKKFWADPNDTPFIWTQDRPGRITMTTDHGFDFTKIKIAGNVGWIDIDGGDTTDGPYYHYPYYDYTHD

Sequence (87 aa):
MPVAISGSVSGTVTDPQSLPTAFALQNSDTVTTSIVDPFDGFFRLSFLPAGIYTVSIRDTANRSATTDSVEVVAGLDNNLGNIELQY

Secondary structure (DSSP, 8-state):
-PPP-EEEEEEEES-GGG--EEEEEETTEEEEEEEPPTTT-EEEEEEEESEEEEEEEE-TTS-EEEEEEEEE-TT-EEEEEEE--B-

pLDDT: mean 93.28, std 7.22, range [52.81, 98.0]

Radius of gyration: 12.65 Å; chains: 1; bounding box: 23×25×42 Å